Protein AF-N8VC52-F1 (afdb_monomer_lite)

Sequence (151 aa):
MKPLLIVCLCLSSWTLFACKLNHINSQQIHFSHNQATDIKIDLGILQNLAQRQNQESSVFQQEALHTIRSGNTAQIEQIIQSMQQRVTKFNYELQDLLLSSAEVDTIRQKMMHNNQLSLELAQLGAAQRPDMFKILQLQKNLNRISKKLFS

Radius of gyration: 17.89 Å; chains: 1; bounding box: 35×33×53 Å

Foldseek 3Di:
DDPPPPDDDDDDDDDDDDDDDDDDDDDDQDADEPDPVLVVVLVVVVVVLVVVLCVVCVVLVVVQVVQVVVVPLVVLVVSLVVLVVSLVVSLVVLVPDDGRHPVSVVLSVLVNVLSVLVSVLSVLVSDPHRPPVSNVVSVVVNVVSVVVNVD

Secondary structure (DSSP, 8-state):
-------------------------------BSS-HHHHHHHHHHHHHHHHHHHHHHHHHHHHHHHHHHHT-HHHHHHHHHHHHHHHHHHHHHHHT----BHHHHHHHHHHHHHHHHHHHHHHHHHSSS--HHHHHHHHHHHHHHHHHHH-

Structure (mmCIF, N/CA/C/O backbone):
data_AF-N8VC52-F1
#
_entry.id   AF-N8VC52-F1
#
loop_
_atom_site.group_PDB
_atom_site.id
_atom_site.type_symbol
_atom_site.label_atom_id
_atom_site.label_alt_id
_atom_site.label_comp_id
_atom_site.label_asym_id
_atom_site.label_entity_id
_atom_site.label_seq_id
_atom_site.pdbx_PDB_ins_code
_atom_site.Cartn_x
_atom_site.Cartn_y
_atom_site.Cartn_z
_atom_site.occupancy
_atom_site.B_iso_or_equiv
_atom_site.auth_seq_id
_atom_site.auth_comp_id
_atom_site.auth_asym_id
_atom_site.auth_atom_id
_atom_site.pdbx_PDB_model_num
ATOM 1 N N . MET A 1 1 ? 4.386 0.279 29.295 1.00 34.59 1 MET A N 1
ATOM 2 C CA . MET A 1 1 ? 4.375 -0.369 27.963 1.00 34.59 1 MET A CA 1
ATOM 3 C C . MET A 1 1 ? 4.824 0.675 26.952 1.00 34.59 1 MET A C 1
ATOM 5 O O . MET A 1 1 ? 4.222 1.738 26.908 1.00 34.59 1 MET A O 1
ATOM 9 N N . LYS A 1 2 ? 5.955 0.463 26.270 1.00 25.02 2 LYS A N 1
ATOM 10 C CA . LYS A 1 2 ? 6.565 1.469 25.383 1.00 25.02 2 LYS A CA 1
ATOM 11 C C . LYS A 1 2 ? 5.840 1.453 24.029 1.00 25.02 2 LYS A C 1
ATOM 13 O O . LYS A 1 2 ? 5.681 0.360 23.488 1.00 25.02 2 LYS A O 1
ATOM 18 N N . PRO A 1 3 ? 5.405 2.600 23.480 1.00 34.41 3 PRO A N 1
ATOM 19 C CA . PRO A 1 3 ? 4.857 2.634 22.134 1.00 34.41 3 PRO A CA 1
ATOM 20 C C . PRO A 1 3 ? 5.980 2.281 21.155 1.00 34.41 3 PRO A C 1
ATOM 22 O O . PRO A 1 3 ? 7.034 2.918 21.151 1.00 34.41 3 PRO A O 1
ATOM 25 N N . LEU A 1 4 ? 5.764 1.231 20.363 1.00 39.28 4 LEU A N 1
ATOM 26 C CA . LEU A 1 4 ? 6.581 0.902 19.200 1.00 39.28 4 LEU A CA 1
ATOM 27 C C . LEU A 1 4 ? 6.439 2.048 18.193 1.00 39.28 4 LEU A C 1
ATOM 29 O O . LEU A 1 4 ? 5.535 2.068 17.364 1.00 39.28 4 LEU A O 1
ATOM 33 N N . LEU A 1 5 ? 7.318 3.037 18.332 1.00 43.03 5 LEU A N 1
ATOM 34 C CA . LEU A 1 5 ? 7.600 4.043 17.323 1.00 43.03 5 LEU A CA 1
ATOM 35 C C . LEU A 1 5 ? 8.136 3.304 16.096 1.00 43.03 5 LEU A C 1
ATOM 37 O O . LEU A 1 5 ? 9.256 2.794 16.114 1.00 43.03 5 LEU A O 1
ATOM 41 N N . ILE A 1 6 ? 7.317 3.214 15.050 1.00 52.72 6 ILE A N 1
ATOM 42 C CA . ILE A 1 6 ? 7.790 2.841 13.721 1.00 52.72 6 ILE A CA 1
ATOM 43 C C . ILE A 1 6 ? 8.598 4.034 13.215 1.00 52.72 6 ILE A C 1
ATOM 45 O O . ILE A 1 6 ? 8.082 5.106 12.912 1.00 52.72 6 ILE A O 1
ATOM 49 N N . VAL A 1 7 ? 9.903 3.829 13.279 1.00 51.75 7 VAL A N 1
ATOM 50 C CA . VAL A 1 7 ? 10.990 4.730 12.934 1.00 51.75 7 VAL A CA 1
ATOM 51 C C . VAL A 1 7 ? 11.271 4.641 11.428 1.00 51.75 7 VAL A C 1
ATOM 53 O O . VAL A 1 7 ? 11.274 3.542 10.878 1.00 51.75 7 VAL A O 1
ATOM 56 N N . CYS A 1 8 ? 11.633 5.796 10.847 1.00 45.41 8 CYS A N 1
ATOM 57 C CA . CYS A 1 8 ? 12.451 5.994 9.634 1.00 45.41 8 CYS A CA 1
ATOM 58 C C . CYS A 1 8 ? 11.775 5.809 8.252 1.00 45.41 8 CYS A C 1
ATOM 60 O O . CYS A 1 8 ? 11.007 4.883 8.054 1.00 45.41 8 CYS A O 1
ATOM 62 N N . LEU A 1 9 ? 12.041 6.623 7.216 1.00 45.91 9 LEU A N 1
ATOM 63 C CA . LEU A 1 9 ? 13.166 7.538 6.960 1.00 45.91 9 LEU A CA 1
ATOM 64 C C . LEU A 1 9 ? 12.778 8.657 5.975 1.00 45.91 9 LEU A C 1
ATOM 66 O O . LEU A 1 9 ? 12.185 8.414 4.925 1.00 45.91 9 LEU A O 1
ATOM 70 N N . CYS A 1 10 ? 13.219 9.869 6.303 1.00 59.59 10 CYS A N 1
ATOM 71 C CA . CYS A 1 10 ? 13.471 10.959 5.371 1.00 59.59 10 CYS A CA 1
ATOM 72 C C . CYS A 1 10 ? 14.599 10.561 4.410 1.00 59.59 10 CYS A C 1
ATOM 74 O O . CYS A 1 10 ? 15.653 10.148 4.887 1.00 59.59 10 CYS A O 1
ATOM 76 N N . LEU A 1 11 ? 14.439 10.771 3.101 1.00 43.47 11 LEU A N 1
ATOM 77 C CA . LEU A 1 11 ? 15.576 10.846 2.180 1.00 43.47 11 LEU A CA 1
ATOM 78 C C . LEU A 1 11 ? 15.398 12.011 1.193 1.00 43.47 11 LEU A C 1
ATOM 80 O O . LEU A 1 11 ? 14.470 12.052 0.391 1.00 43.47 11 LEU A O 1
ATOM 84 N N . SER A 1 12 ? 16.309 12.966 1.383 1.00 44.41 12 SER A N 1
ATOM 85 C CA . SER A 1 12 ? 16.832 14.043 0.534 1.00 44.41 12 SER A CA 1
ATOM 86 C C . SER A 1 12 ? 16.239 14.286 -0.860 1.00 44.41 12 SER 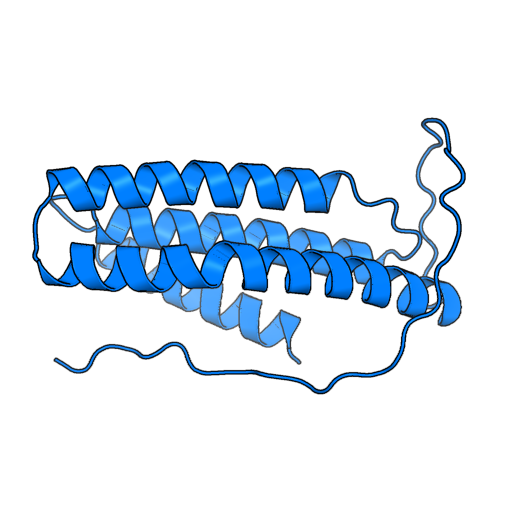A C 1
ATOM 88 O O . SER A 1 12 ? 16.284 13.437 -1.746 1.00 44.41 12 SER A O 1
ATOM 90 N N . SER A 1 13 ? 15.864 15.550 -1.055 1.00 50.00 13 SER A N 1
ATOM 91 C CA . SER A 1 13 ? 15.515 16.255 -2.288 1.00 50.00 13 SER A CA 1
ATOM 92 C C . SER A 1 13 ? 16.565 16.113 -3.392 1.00 50.00 13 SER A C 1
ATOM 94 O O . SER A 1 13 ? 17.664 16.647 -3.260 1.00 50.00 13 SER A O 1
ATOM 96 N N . TRP A 1 14 ? 16.222 15.445 -4.494 1.00 47.06 14 TRP A N 1
ATOM 97 C CA . TRP A 1 14 ? 16.951 15.538 -5.762 1.00 47.06 14 TRP A CA 1
ATOM 98 C C . TRP A 1 14 ? 15.957 15.940 -6.861 1.00 47.06 14 TRP A C 1
ATOM 100 O O . TRP A 1 14 ? 14.802 15.523 -6.869 1.00 47.06 14 TRP A O 1
ATOM 110 N N . THR A 1 15 ? 16.399 16.867 -7.703 1.00 47.47 15 THR A N 1
ATOM 111 C CA . THR A 1 15 ? 15.610 17.776 -8.544 1.00 47.47 15 THR A CA 1
ATOM 112 C C . THR A 1 15 ? 14.790 17.121 -9.662 1.00 47.47 15 THR A C 1
ATOM 114 O O . THR A 1 15 ? 15.193 16.124 -10.255 1.00 47.47 15 THR A O 1
ATOM 117 N N . LEU A 1 16 ? 13.664 17.778 -9.966 1.00 49.28 16 LEU A N 1
ATOM 118 C CA . LEU A 1 16 ? 12.646 17.490 -10.981 1.00 49.28 16 LEU A CA 1
ATOM 119 C C . LEU A 1 16 ? 13.187 17.379 -12.418 1.00 49.28 16 LEU A C 1
ATOM 121 O O . LEU A 1 16 ? 13.856 18.290 -12.898 1.00 49.28 16 LEU A O 1
ATOM 125 N N . PHE A 1 17 ? 12.724 16.363 -13.149 1.00 47.94 17 PHE A N 1
ATOM 126 C CA . PHE A 1 17 ? 12.472 16.470 -14.587 1.00 47.94 17 PHE A CA 1
ATOM 127 C C . PHE A 1 17 ? 11.029 16.035 -14.861 1.00 47.94 17 PHE A C 1
ATOM 129 O O . PHE A 1 17 ? 10.630 14.918 -14.537 1.00 47.94 17 PHE A O 1
ATOM 136 N N . ALA A 1 18 ? 10.235 16.946 -15.423 1.00 46.25 18 ALA A N 1
ATOM 137 C CA . ALA A 1 18 ? 8.880 16.672 -15.878 1.00 46.25 18 ALA A CA 1
ATOM 138 C C . ALA A 1 18 ? 8.930 15.887 -17.198 1.00 46.25 18 ALA A C 1
ATOM 140 O O . ALA A 1 18 ? 9.347 16.433 -18.219 1.00 46.25 18 ALA A O 1
ATOM 141 N N . CYS A 1 19 ? 8.474 14.633 -17.194 1.00 40.97 19 CYS A N 1
ATOM 142 C CA . CYS A 1 19 ? 8.173 13.897 -18.422 1.00 40.97 19 CYS A CA 1
ATOM 143 C C . CYS A 1 19 ? 6.666 13.933 -18.699 1.00 40.97 19 CYS A C 1
ATOM 145 O O . CYS A 1 19 ? 5.840 13.626 -17.841 1.00 40.97 19 CYS A O 1
ATOM 147 N N . LYS A 1 20 ? 6.336 14.350 -19.923 1.00 38.84 20 LYS A N 1
ATOM 148 C CA . LYS A 1 20 ? 4.989 14.464 -20.487 1.00 38.84 20 LYS A CA 1
ATOM 149 C C . LYS A 1 20 ? 4.356 13.070 -20.603 1.00 38.84 20 LYS A C 1
ATOM 151 O O . LYS A 1 20 ? 4.962 12.174 -21.184 1.00 38.84 20 LYS A O 1
ATOM 156 N N . LEU A 1 21 ? 3.150 12.899 -20.061 1.00 37.28 21 LEU A N 1
ATOM 157 C CA . LEU A 1 21 ? 2.414 11.634 -20.094 1.00 37.28 21 LEU A CA 1
ATOM 158 C C . LEU A 1 21 ? 1.811 11.427 -21.496 1.00 37.28 21 LEU A C 1
ATOM 160 O O . LEU A 1 21 ? 0.921 12.175 -21.897 1.00 37.28 21 LEU A O 1
ATOM 164 N N . ASN A 1 22 ? 2.297 10.435 -22.244 1.00 38.75 22 ASN A N 1
ATOM 165 C CA . ASN A 1 22 ? 1.601 9.932 -23.428 1.00 38.75 22 ASN A CA 1
ATOM 166 C C . ASN A 1 22 ? 0.702 8.766 -23.005 1.00 38.75 22 ASN A C 1
ATOM 168 O O . ASN A 1 22 ? 1.154 7.813 -22.377 1.00 38.75 22 ASN A O 1
ATOM 172 N N . HIS A 1 23 ? -0.577 8.880 -23.346 1.00 39.72 23 HIS A N 1
ATOM 173 C CA . HIS A 1 23 ? -1.615 7.881 -23.115 1.00 39.72 23 HIS A CA 1
ATOM 174 C C . HIS A 1 23 ? -1.302 6.615 -23.930 1.00 39.72 23 HIS A C 1
ATOM 176 O O . HIS A 1 23 ? -1.160 6.712 -25.150 1.00 39.72 23 HIS A O 1
ATOM 182 N N . ILE A 1 24 ? -1.211 5.439 -23.297 1.00 44.94 24 ILE A N 1
ATOM 183 C CA . ILE A 1 24 ? -1.072 4.161 -24.016 1.00 44.94 24 ILE A CA 1
ATOM 184 C C . ILE A 1 24 ? -2.221 3.224 -23.646 1.00 44.94 24 ILE A C 1
ATOM 186 O O . ILE A 1 24 ? -2.535 2.984 -22.485 1.00 44.94 24 ILE A O 1
ATOM 190 N N . ASN A 1 25 ? -2.861 2.775 -24.720 1.00 40.50 25 ASN A N 1
ATOM 191 C CA . ASN A 1 25 ? -3.971 1.842 -24.840 1.00 40.50 25 ASN A CA 1
ATOM 192 C C . ASN A 1 25 ? -3.580 0.445 -24.316 1.00 40.50 25 ASN A C 1
ATOM 194 O O . ASN A 1 25 ? -2.404 0.098 -24.368 1.00 40.50 25 ASN A O 1
ATOM 198 N N . SER A 1 26 ? -4.544 -0.361 -23.859 1.00 43.12 26 SER A N 1
ATOM 199 C CA . SER A 1 26 ? -4.335 -1.702 -23.282 1.00 43.12 26 SER A CA 1
ATOM 200 C C . SER A 1 26 ? -3.597 -2.659 -24.234 1.00 43.12 26 SER A C 1
ATOM 202 O O . SER A 1 26 ? -4.208 -3.414 -24.986 1.00 43.12 26 SER A O 1
ATOM 204 N N . GLN A 1 27 ? -2.266 -2.627 -24.198 1.00 44.09 27 GLN A N 1
ATOM 205 C CA . GLN A 1 27 ? -1.382 -3.605 -24.814 1.00 44.09 27 GLN A CA 1
ATOM 206 C C . GLN A 1 27 ? -0.949 -4.603 -23.746 1.00 44.09 27 GLN A C 1
ATOM 208 O O . GLN A 1 27 ? -0.695 -4.242 -22.598 1.00 44.09 27 GLN A O 1
ATOM 213 N N . GLN A 1 28 ? -0.891 -5.870 -24.142 1.00 48.41 28 GLN A N 1
ATOM 214 C CA . GLN A 1 28 ? -0.316 -6.966 -23.378 1.00 48.41 28 GLN A CA 1
ATOM 215 C C . GLN A 1 28 ? 1.047 -6.515 -22.824 1.00 48.41 28 GLN A C 1
ATOM 217 O O . GLN A 1 28 ? 1.982 -6.303 -23.594 1.00 48.41 28 GLN A O 1
ATOM 222 N N . ILE A 1 29 ? 1.123 -6.273 -21.509 1.00 63.91 29 ILE A N 1
ATOM 223 C CA . ILE A 1 29 ? 2.313 -5.703 -20.869 1.00 63.91 29 ILE A CA 1
ATOM 224 C C . ILE A 1 29 ? 3.431 -6.738 -20.981 1.00 63.91 29 ILE A C 1
ATOM 226 O O . ILE A 1 29 ? 3.433 -7.746 -20.276 1.00 63.91 29 ILE A O 1
ATOM 230 N N . HIS A 1 30 ? 4.358 -6.513 -21.907 1.00 81.44 30 HIS A N 1
ATOM 231 C CA . HIS A 1 30 ? 5.581 -7.290 -22.001 1.00 81.44 30 HIS A CA 1
ATOM 232 C C . HIS A 1 30 ? 6.643 -6.584 -21.164 1.00 81.44 30 HIS A C 1
ATOM 234 O O . HIS A 1 30 ? 7.191 -5.564 -21.582 1.00 81.44 30 HIS A O 1
ATOM 240 N N . PHE A 1 31 ? 6.904 -7.106 -19.969 1.00 91.25 31 PHE A N 1
ATOM 241 C CA . PHE A 1 31 ? 7.917 -6.530 -19.097 1.00 91.25 31 PHE A CA 1
ATOM 242 C C . PHE A 1 31 ? 9.324 -6.714 -19.675 1.00 91.25 31 PHE A C 1
ATOM 244 O O . PHE A 1 31 ? 9.673 -7.757 -20.233 1.00 91.25 31 PHE A O 1
ATOM 251 N N . SER A 1 32 ? 10.145 -5.687 -19.508 1.00 94.06 32 SER A N 1
ATOM 252 C CA . SER A 1 32 ? 11.592 -5.794 -19.604 1.00 94.06 32 SER A CA 1
ATOM 253 C C . SER A 1 32 ? 12.155 -6.510 -18.371 1.00 94.06 32 SER A C 1
ATOM 255 O O . SER A 1 32 ? 11.551 -6.519 -17.293 1.00 94.06 32 SER A O 1
ATOM 257 N N . HIS A 1 33 ? 13.335 -7.103 -18.545 1.00 95.50 33 HIS A N 1
ATOM 258 C CA . HIS A 1 33 ? 14.091 -7.768 -17.488 1.00 95.50 33 HIS A CA 1
ATOM 259 C C . HIS A 1 33 ? 15.521 -7.240 -17.477 1.00 95.50 33 HIS A C 1
ATOM 261 O O . HIS A 1 33 ? 16.168 -7.188 -18.523 1.00 95.50 33 HIS A O 1
ATOM 267 N N . ASN A 1 34 ? 16.021 -6.876 -16.298 1.00 92.88 34 ASN A N 1
ATOM 268 C CA . ASN A 1 34 ? 17.365 -6.345 -16.058 1.00 92.88 34 ASN A CA 1
ATOM 269 C C . ASN A 1 34 ? 17.737 -5.124 -16.926 1.00 92.88 34 ASN A C 1
ATOM 271 O O . ASN A 1 34 ? 18.918 -4.820 -17.106 1.00 92.88 34 ASN A O 1
ATOM 275 N N . GLN A 1 35 ? 16.744 -4.391 -17.437 1.00 97.25 35 GLN A N 1
ATOM 276 C CA . GLN A 1 35 ? 16.960 -3.177 -18.218 1.00 97.25 35 GLN A CA 1
ATOM 277 C C . GLN A 1 35 ? 17.077 -1.968 -17.291 1.00 97.25 35 GLN A C 1
ATOM 279 O O . GLN A 1 35 ? 16.092 -1.464 -16.756 1.00 97.25 35 GLN A O 1
ATOM 284 N N . ALA A 1 36 ? 18.307 -1.484 -17.111 1.00 95.38 36 ALA A N 1
ATOM 285 C CA . ALA A 1 36 ? 18.624 -0.440 -16.136 1.00 95.38 36 ALA A CA 1
ATOM 286 C C . ALA A 1 36 ? 17.816 0.859 -16.321 1.00 95.38 36 ALA A C 1
ATOM 288 O O . ALA A 1 36 ? 17.433 1.488 -15.334 1.00 95.38 36 ALA A O 1
ATOM 289 N N . THR A 1 37 ? 17.550 1.263 -17.566 1.00 95.94 37 THR A N 1
ATOM 290 C CA . THR A 1 37 ? 16.756 2.465 -17.866 1.00 95.94 37 THR A CA 1
ATOM 291 C C . THR A 1 37 ? 15.314 2.311 -17.396 1.00 95.94 37 THR A C 1
ATOM 293 O O . THR A 1 37 ? 14.819 3.185 -16.685 1.00 95.94 37 THR A O 1
ATOM 296 N N . ASP A 1 38 ? 14.678 1.188 -17.728 1.00 95.25 38 ASP A N 1
ATOM 297 C CA . ASP A 1 38 ? 13.282 0.912 -17.381 1.00 95.25 38 ASP A CA 1
ATOM 298 C C . ASP A 1 38 ? 13.128 0.790 -15.864 1.00 95.25 38 ASP A C 1
ATOM 300 O O . ASP A 1 38 ? 12.275 1.447 -15.273 1.00 95.25 38 ASP A O 1
ATOM 304 N N . ILE A 1 39 ? 14.048 0.068 -15.209 1.00 96.38 39 ILE A N 1
ATOM 305 C CA . ILE A 1 39 ? 14.100 -0.029 -13.745 1.00 96.38 39 ILE A CA 1
ATOM 306 C C . ILE A 1 39 ? 14.205 1.363 -13.111 1.00 96.38 39 ILE A C 1
ATOM 308 O O . ILE A 1 39 ? 13.473 1.680 -12.175 1.00 96.38 39 ILE A O 1
ATOM 312 N N . LYS A 1 40 ? 15.111 2.219 -13.600 1.00 96.31 40 LYS A N 1
ATOM 313 C CA . LYS A 1 40 ? 15.317 3.557 -13.030 1.00 96.31 40 LYS A CA 1
ATOM 314 C C . LYS A 1 40 ? 14.079 4.442 -13.186 1.00 96.31 40 LYS A C 1
ATOM 316 O O . LYS A 1 40 ? 13.732 5.156 -12.245 1.00 96.31 40 LYS A O 1
ATOM 321 N N . ILE A 1 41 ? 13.441 4.416 -14.355 1.00 96.88 41 ILE A N 1
ATOM 322 C CA . ILE A 1 41 ? 12.228 5.195 -14.629 1.00 96.88 41 ILE A CA 1
ATOM 323 C C . ILE A 1 41 ? 11.097 4.732 -13.712 1.00 96.88 41 ILE A C 1
ATOM 325 O O . ILE A 1 41 ? 10.517 5.546 -12.991 1.00 96.88 41 ILE A O 1
ATOM 329 N N . ASP A 1 42 ? 10.842 3.428 -13.674 1.00 97.50 42 ASP A N 1
ATOM 330 C CA . ASP A 1 42 ? 9.750 2.845 -12.901 1.00 97.50 42 ASP A CA 1
ATOM 331 C C . ASP A 1 42 ? 9.935 3.033 -11.390 1.00 97.50 42 ASP A C 1
ATOM 333 O O . ASP A 1 42 ? 8.976 3.335 -10.675 1.00 97.50 42 ASP A O 1
ATOM 337 N N . LEU A 1 43 ? 11.172 2.929 -10.885 1.00 96.88 43 LEU A N 1
ATOM 338 C CA . LEU A 1 43 ? 11.479 3.258 -9.491 1.00 96.88 43 LEU A CA 1
ATOM 339 C C . LEU A 1 43 ? 11.162 4.724 -9.182 1.00 96.88 43 LEU A C 1
ATOM 341 O O . LEU A 1 43 ? 10.607 5.010 -8.122 1.00 96.88 43 LEU A O 1
ATOM 345 N N . GLY A 1 44 ? 11.458 5.644 -10.102 1.00 95.50 44 GLY A N 1
ATOM 346 C CA . GLY A 1 44 ? 11.082 7.051 -9.965 1.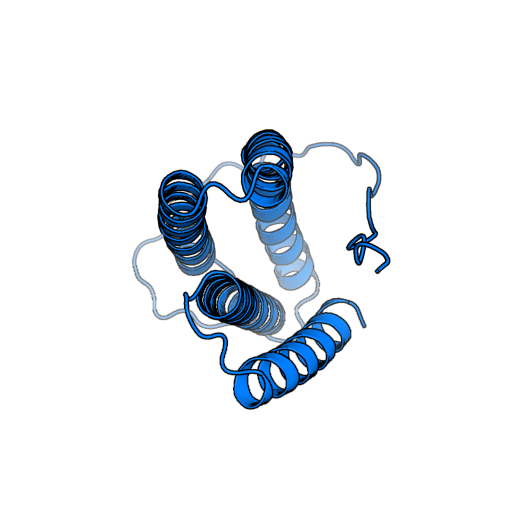00 95.50 44 GLY A CA 1
ATOM 347 C C . GLY A 1 44 ? 9.563 7.247 -9.899 1.00 95.50 44 GLY A C 1
ATOM 348 O O . GLY A 1 44 ? 9.075 8.017 -9.071 1.00 95.50 44 GLY A O 1
ATOM 349 N N . ILE A 1 45 ? 8.798 6.516 -10.716 1.00 96.88 45 ILE A N 1
ATOM 350 C CA . ILE A 1 45 ? 7.327 6.542 -10.694 1.00 96.88 45 ILE A CA 1
ATOM 351 C C . ILE A 1 45 ? 6.798 6.064 -9.333 1.00 96.88 45 ILE A C 1
ATOM 353 O O . ILE A 1 45 ? 6.001 6.770 -8.705 1.00 96.88 45 ILE A O 1
ATOM 357 N N . LEU A 1 46 ? 7.275 4.913 -8.840 1.00 95.31 46 LEU A N 1
ATOM 358 C CA . LEU A 1 46 ? 6.882 4.389 -7.527 1.00 95.31 46 LEU A CA 1
ATOM 359 C C . LEU A 1 46 ? 7.246 5.345 -6.389 1.00 95.31 46 LEU A C 1
ATOM 361 O O . LEU A 1 46 ? 6.426 5.582 -5.502 1.00 95.31 46 LEU A O 1
ATOM 365 N N . GLN A 1 47 ? 8.455 5.912 -6.413 1.00 93.75 47 GLN A N 1
ATOM 366 C CA . GLN A 1 47 ? 8.914 6.858 -5.397 1.00 93.75 47 GLN A CA 1
ATOM 367 C C . GLN A 1 47 ? 8.033 8.106 -5.354 1.00 93.75 47 GLN A C 1
ATOM 369 O O . GLN A 1 47 ? 7.611 8.509 -4.273 1.00 93.75 47 GLN A O 1
ATOM 374 N N . ASN A 1 48 ? 7.698 8.680 -6.510 1.00 93.56 48 ASN A N 1
ATOM 375 C CA . ASN A 1 48 ? 6.830 9.854 -6.586 1.00 93.56 48 ASN A CA 1
ATOM 376 C C . ASN A 1 48 ? 5.430 9.571 -6.022 1.00 93.56 48 ASN A C 1
ATOM 378 O O . ASN A 1 48 ? 4.886 10.380 -5.267 1.00 93.56 48 ASN A O 1
ATOM 382 N N . LEU A 1 49 ? 4.849 8.413 -6.356 1.00 94.38 49 LEU A N 1
ATOM 383 C CA . LEU A 1 49 ? 3.559 7.991 -5.811 1.00 94.38 49 LEU A CA 1
ATOM 384 C C . LEU A 1 49 ? 3.634 7.800 -4.284 1.00 94.38 49 LEU A C 1
ATOM 386 O O . LEU A 1 49 ? 2.805 8.341 -3.551 1.00 94.38 49 LEU A O 1
ATOM 390 N N . ALA A 1 50 ? 4.658 7.101 -3.790 1.00 89.75 50 ALA A N 1
ATOM 391 C CA . ALA A 1 50 ? 4.855 6.875 -2.359 1.00 89.75 50 ALA A CA 1
ATOM 392 C C . ALA A 1 50 ? 5.084 8.183 -1.579 1.00 89.75 50 ALA A C 1
ATOM 394 O O . ALA A 1 50 ? 4.540 8.359 -0.490 1.00 89.75 50 ALA A O 1
ATOM 395 N N . GLN A 1 51 ? 5.846 9.128 -2.134 1.00 91.00 51 GLN A N 1
ATOM 396 C CA . GLN A 1 51 ? 6.075 10.437 -1.522 1.00 91.00 51 GLN A CA 1
ATOM 397 C C . GLN A 1 51 ? 4.780 11.239 -1.389 1.00 91.00 51 GLN A C 1
ATOM 399 O O . GLN A 1 51 ? 4.513 11.777 -0.313 1.00 91.00 51 GLN A O 1
ATOM 404 N N . ARG A 1 52 ? 3.949 11.274 -2.438 1.00 91.00 52 ARG A N 1
ATOM 405 C CA . ARG A 1 52 ? 2.638 11.935 -2.385 1.00 91.00 52 ARG A CA 1
ATOM 406 C C . ARG A 1 52 ? 1.752 11.313 -1.311 1.00 91.00 52 ARG A C 1
ATOM 408 O O . ARG A 1 52 ? 1.209 12.025 -0.470 1.00 91.00 52 ARG A O 1
ATOM 415 N N . GLN A 1 53 ? 1.687 9.982 -1.272 1.00 90.50 53 GLN A N 1
ATOM 416 C CA . GLN A 1 53 ? 0.913 9.275 -0.256 1.00 90.50 53 GLN A CA 1
ATOM 417 C C . GLN A 1 53 ? 1.410 9.578 1.164 1.00 90.50 53 GLN A C 1
ATOM 419 O O . GLN A 1 53 ? 0.597 9.758 2.071 1.00 90.50 53 GLN A O 1
ATOM 424 N N . ASN A 1 54 ? 2.725 9.664 1.371 1.00 87.50 54 ASN A N 1
ATOM 425 C CA . ASN A 1 54 ? 3.305 10.004 2.670 1.00 87.50 54 ASN A CA 1
ATOM 426 C C . ASN A 1 54 ? 2.925 11.420 3.118 1.00 87.50 54 ASN A C 1
ATOM 428 O O . ASN A 1 54 ? 2.597 11.622 4.289 1.00 87.50 54 ASN A O 1
ATOM 432 N N . GLN A 1 55 ? 2.923 12.386 2.197 1.00 86.50 55 GLN A N 1
ATOM 433 C CA . GLN A 1 55 ? 2.484 13.754 2.482 1.00 86.50 55 GLN A CA 1
ATOM 434 C C . GLN A 1 55 ? 1.004 13.777 2.891 1.00 86.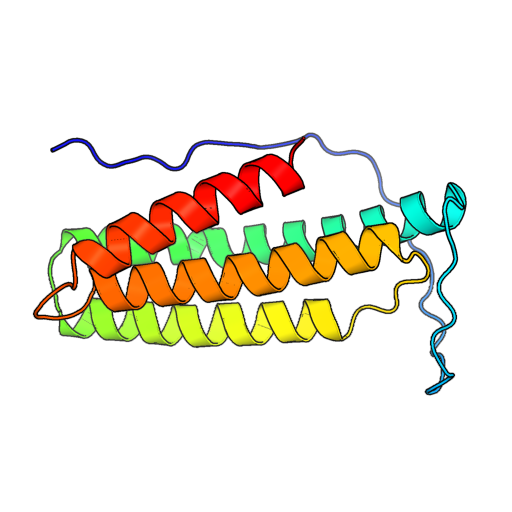50 55 GLN A C 1
ATOM 436 O O . GLN A 1 55 ? 0.676 14.294 3.961 1.00 86.50 55 GLN A O 1
ATOM 441 N N . GLU A 1 56 ? 0.136 13.127 2.109 1.00 82.75 56 GLU A N 1
ATOM 442 C CA . GLU A 1 56 ? -1.312 13.039 2.363 1.00 82.75 56 GLU A CA 1
ATOM 443 C C . GLU A 1 56 ? -1.676 12.269 3.647 1.00 82.75 56 GLU A C 1
ATOM 445 O O . GLU A 1 56 ? -2.733 12.501 4.242 1.00 82.75 56 GLU A O 1
ATOM 450 N N . SER A 1 57 ? -0.822 11.340 4.083 1.00 85.62 57 SER A N 1
ATOM 451 C CA . SER A 1 57 ? -1.065 10.485 5.254 1.00 85.62 57 SER A CA 1
ATOM 452 C C . SER A 1 57 ? -0.470 11.018 6.555 1.00 85.62 57 SER A C 1
ATOM 454 O O . SER A 1 57 ? -0.763 10.465 7.614 1.00 85.62 57 SER A O 1
ATOM 456 N N . SER A 1 58 ? 0.368 12.054 6.515 1.00 84.38 58 SER A N 1
ATOM 457 C CA . SER A 1 58 ? 1.050 12.580 7.708 1.00 84.38 58 SER A CA 1
ATOM 458 C C . SER A 1 58 ? 0.072 13.141 8.751 1.00 84.38 58 SER A C 1
ATOM 460 O O . SER A 1 58 ? 0.179 12.821 9.934 1.00 84.38 58 SER A O 1
ATOM 462 N N . VAL A 1 59 ? -0.929 13.903 8.303 1.00 81.81 59 VAL A N 1
ATOM 463 C CA . VAL A 1 59 ? -1.991 14.465 9.154 1.00 81.81 59 VAL A CA 1
ATOM 464 C C . VAL A 1 59 ? -2.850 13.351 9.747 1.00 81.81 59 VAL A C 1
ATOM 466 O O . VAL A 1 59 ? -3.030 13.283 10.961 1.00 81.81 59 VAL A O 1
ATOM 469 N N . PHE A 1 60 ? -3.278 12.405 8.906 1.00 86.25 60 PHE A N 1
ATOM 470 C CA . PHE A 1 60 ? -4.068 11.253 9.340 1.00 86.25 60 PHE A CA 1
ATOM 471 C C . PHE A 1 60 ? -3.359 10.438 10.431 1.00 86.25 60 PHE A C 1
ATOM 473 O O . PHE A 1 60 ? -3.989 10.020 11.396 1.00 86.25 60 PHE A O 1
ATOM 480 N N . GLN A 1 61 ? -2.043 10.232 10.315 1.00 85.19 61 GLN A N 1
ATOM 481 C CA . GLN A 1 61 ? -1.272 9.509 11.331 1.00 85.19 61 GLN A CA 1
ATOM 482 C C . GLN A 1 61 ? -1.293 10.216 12.691 1.00 85.19 61 GLN A C 1
ATOM 484 O O . GLN A 1 61 ? -1.394 9.553 13.722 1.00 85.19 61 GLN A O 1
ATOM 489 N N . GLN A 1 62 ? -1.216 11.547 12.714 1.00 86.06 62 GLN A N 1
ATOM 490 C CA . GLN A 1 62 ? -1.254 12.314 13.961 1.00 86.06 62 GLN A CA 1
ATOM 491 C C . GLN A 1 62 ? -2.630 12.224 14.629 1.00 86.06 62 GLN A C 1
ATOM 493 O O . GLN A 1 62 ? -2.712 11.953 15.830 1.00 86.06 62 GLN A O 1
ATOM 498 N N . GLU A 1 63 ? -3.699 12.375 13.845 1.00 85.06 63 GLU A N 1
ATOM 499 C CA . GLU A 1 63 ? -5.084 12.246 14.313 1.00 85.06 63 GLU A CA 1
ATOM 500 C C . GLU A 1 63 ? -5.364 10.834 14.837 1.00 85.06 63 GLU A C 1
ATOM 502 O O . GLU A 1 63 ? -5.817 10.666 15.969 1.00 85.06 63 GLU A O 1
ATOM 507 N N . ALA A 1 64 ? -4.994 9.808 14.066 1.00 86.81 64 ALA A N 1
ATOM 508 C CA . ALA A 1 64 ? -5.155 8.412 14.451 1.00 86.81 64 ALA A CA 1
ATOM 509 C C . ALA A 1 64 ? -4.448 8.099 15.777 1.00 86.81 64 ALA A C 1
ATOM 511 O O . ALA A 1 64 ? -5.029 7.457 16.651 1.00 86.81 64 ALA A O 1
ATOM 512 N N . LEU A 1 65 ? -3.214 8.579 15.970 1.00 86.06 65 LEU A N 1
ATOM 513 C CA . LEU A 1 65 ? -2.474 8.379 17.218 1.00 86.06 65 LEU A CA 1
ATOM 514 C C . LEU A 1 65 ? -3.151 9.049 18.415 1.00 86.06 65 LEU A C 1
ATOM 516 O O . LEU A 1 65 ? -3.147 8.483 19.510 1.00 86.06 65 LEU A O 1
ATOM 520 N N . HIS A 1 66 ? -3.711 10.244 18.229 1.00 85.75 66 HIS A N 1
ATOM 521 C CA . HIS A 1 66 ? -4.454 10.928 19.281 1.00 85.75 66 HIS A CA 1
ATOM 522 C C . HIS A 1 66 ? -5.719 10.146 19.663 1.00 85.75 66 HIS A C 1
ATOM 524 O O . HIS A 1 66 ? -5.928 9.848 20.840 1.00 85.75 66 HIS A O 1
ATOM 530 N N . THR A 1 67 ? -6.503 9.727 18.669 1.00 85.88 67 THR A N 1
ATOM 531 C CA . THR A 1 67 ? -7.731 8.946 18.857 1.00 85.88 67 THR A CA 1
ATOM 532 C C . THR A 1 67 ? -7.476 7.583 19.495 1.00 85.88 67 THR A C 1
ATOM 534 O O . THR A 1 67 ? -8.180 7.185 20.416 1.00 85.88 67 THR A O 1
ATOM 537 N N . ILE A 1 68 ? -6.434 6.865 19.076 1.00 84.81 68 ILE A N 1
ATOM 538 C CA . ILE A 1 68 ? -6.093 5.567 19.675 1.00 84.81 68 ILE A CA 1
ATOM 539 C C . ILE A 1 68 ? -5.734 5.732 21.159 1.00 84.81 68 ILE A C 1
ATOM 541 O O . ILE A 1 68 ? -6.117 4.904 21.983 1.00 84.81 68 ILE A O 1
ATOM 545 N N . ARG A 1 69 ? -5.036 6.815 21.528 1.00 84.31 69 ARG A N 1
ATOM 546 C CA . ARG A 1 69 ? -4.687 7.103 22.930 1.00 84.31 69 ARG A CA 1
ATOM 547 C C . ARG A 1 69 ? -5.887 7.498 23.786 1.00 84.31 69 ARG A C 1
ATOM 549 O O . ARG A 1 69 ? -5.833 7.275 24.991 1.00 84.31 69 ARG A O 1
ATOM 556 N N . SER A 1 70 ? -6.935 8.075 23.196 1.00 85.31 70 SER A N 1
ATOM 557 C CA . SER A 1 70 ? -8.158 8.416 23.933 1.00 85.31 70 SER A CA 1
ATOM 558 C C . SER A 1 70 ? -8.959 7.173 24.337 1.00 85.31 70 SER A C 1
ATOM 560 O O . SER A 1 70 ? -9.760 7.242 25.265 1.00 85.31 70 SER A O 1
ATOM 562 N N . GLY A 1 71 ? -8.740 6.036 23.663 1.00 83.69 71 GLY A N 1
ATOM 563 C CA . GLY A 1 71 ? -9.434 4.776 23.934 1.00 83.69 71 GLY A CA 1
ATOM 564 C C . GLY A 1 71 ? -10.904 4.769 23.503 1.00 83.69 71 GLY A C 1
ATOM 565 O O . GLY A 1 71 ? -11.626 3.827 23.825 1.00 83.69 71 GLY A O 1
ATOM 566 N N . ASN A 1 72 ? -11.366 5.795 22.782 1.00 88.25 72 ASN A N 1
ATOM 567 C CA . ASN A 1 72 ? -12.740 5.869 22.297 1.00 88.25 72 ASN A CA 1
ATOM 568 C C . ASN A 1 72 ? -12.949 4.880 21.140 1.00 88.25 72 ASN A C 1
ATOM 570 O O . ASN A 1 72 ? -12.537 5.132 20.008 1.00 88.25 72 ASN A O 1
ATOM 574 N N . THR A 1 73 ? -13.611 3.760 21.424 1.00 86.94 73 THR A N 1
ATOM 575 C CA . THR A 1 73 ? -13.806 2.647 20.482 1.00 86.94 73 THR A CA 1
ATOM 576 C C . THR A 1 73 ? -14.533 3.060 19.204 1.00 86.94 73 THR A C 1
ATOM 578 O O . THR A 1 73 ? -14.102 2.675 18.123 1.00 86.94 73 THR A O 1
ATOM 581 N N . ALA A 1 74 ? -15.563 3.907 19.294 1.00 89.25 74 ALA A N 1
ATOM 582 C CA . ALA A 1 74 ? -16.299 4.387 18.123 1.00 89.25 74 ALA A CA 1
ATOM 583 C C . ALA A 1 74 ? -15.416 5.249 17.204 1.00 89.25 74 ALA A C 1
ATOM 585 O O . ALA A 1 74 ? -15.462 5.125 15.981 1.00 89.25 74 ALA A O 1
ATOM 586 N N . GLN A 1 75 ? -14.564 6.098 17.784 1.00 91.06 75 GLN A N 1
ATOM 587 C CA . GLN A 1 75 ? -13.613 6.891 17.001 1.00 91.06 75 GLN A CA 1
ATOM 588 C C . GLN A 1 75 ? -12.484 6.022 16.429 1.00 91.06 75 GLN A C 1
ATOM 590 O O . GLN A 1 75 ? -12.041 6.248 15.306 1.00 91.06 75 GLN A O 1
ATOM 595 N N . ILE A 1 76 ? -12.034 4.999 17.162 1.00 89.06 76 ILE A N 1
ATOM 596 C CA . ILE A 1 76 ? -11.052 4.028 16.663 1.00 89.06 76 ILE A CA 1
ATOM 597 C C . ILE A 1 76 ? -11.616 3.274 15.450 1.00 89.06 76 ILE A C 1
ATOM 599 O O . ILE A 1 76 ? -10.921 3.140 14.445 1.00 89.06 76 ILE A O 1
ATOM 603 N N . GLU A 1 77 ? -12.880 2.849 15.486 1.00 89.94 77 GLU A N 1
ATOM 604 C CA . GLU A 1 77 ? -13.545 2.219 14.337 1.00 89.94 77 GLU A CA 1
ATOM 605 C C . GLU A 1 77 ? -13.583 3.149 13.112 1.00 89.94 77 GLU A C 1
ATOM 607 O O . GLU A 1 77 ? -13.264 2.717 12.001 1.00 89.94 77 GLU A O 1
ATOM 612 N N . GLN A 1 78 ? -13.872 4.442 13.301 1.00 92.06 78 GLN A N 1
ATOM 613 C CA . GLN A 1 78 ? -13.834 5.443 12.222 1.00 92.06 78 GLN A CA 1
ATOM 614 C C . GLN A 1 78 ? -12.428 5.622 11.628 1.00 92.06 78 GLN A C 1
ATOM 616 O O . GLN A 1 78 ? -12.275 5.746 10.407 1.00 92.06 78 GLN A O 1
ATOM 621 N N . ILE A 1 79 ? -11.388 5.597 12.467 1.00 92.25 79 ILE A N 1
ATOM 622 C CA . ILE A 1 79 ? -9.991 5.624 12.014 1.00 92.25 79 ILE A CA 1
ATOM 623 C C . ILE A 1 79 ? -9.675 4.384 11.171 1.00 92.25 79 ILE A C 1
ATOM 625 O O . ILE A 1 79 ? -9.085 4.516 10.098 1.00 92.25 79 ILE A O 1
ATOM 629 N N . ILE A 1 80 ? -10.107 3.192 11.594 1.00 91.88 80 ILE A N 1
ATOM 630 C CA . ILE A 1 80 ? -9.899 1.951 10.834 1.00 91.88 80 ILE A CA 1
ATOM 631 C C . ILE A 1 80 ? -10.621 1.990 9.480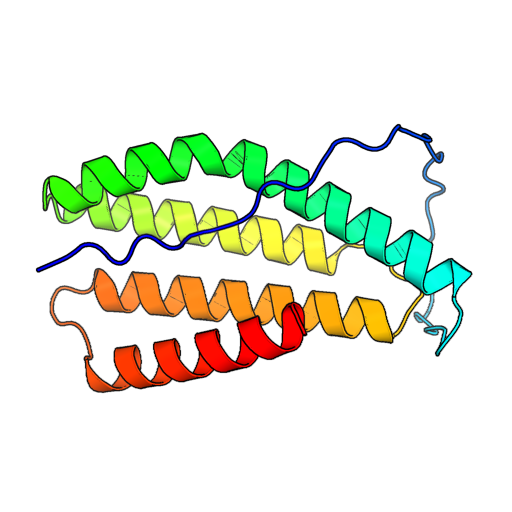 1.00 91.88 80 ILE A C 1
ATOM 633 O O . ILE A 1 80 ? -10.030 1.611 8.468 1.00 91.88 80 ILE A O 1
ATOM 637 N N . GLN A 1 81 ? -11.855 2.496 9.422 1.00 93.69 81 GLN A N 1
ATOM 638 C CA . GLN A 1 81 ? -12.586 2.671 8.160 1.00 93.69 81 GLN A CA 1
ATOM 639 C C . GLN A 1 81 ? -11.884 3.662 7.222 1.00 93.69 81 GLN A C 1
ATOM 641 O O . GLN A 1 81 ? -11.707 3.388 6.034 1.00 93.69 81 GLN A O 1
ATOM 646 N N . SER A 1 82 ? -11.421 4.790 7.760 1.00 92.88 82 SER A N 1
ATOM 647 C CA . SER A 1 82 ? -10.671 5.791 6.995 1.00 92.88 82 SER A CA 1
ATOM 648 C C . SER A 1 82 ? -9.358 5.216 6.458 1.00 92.88 82 SER A C 1
ATOM 650 O O . SER A 1 82 ? -8.978 5.451 5.309 1.00 92.88 82 SER A O 1
ATOM 652 N N . MET A 1 83 ? -8.671 4.406 7.264 1.00 92.88 83 MET A N 1
ATOM 653 C CA . MET A 1 83 ? -7.455 3.719 6.848 1.00 92.88 83 MET A CA 1
ATOM 654 C C . MET A 1 83 ? -7.732 2.675 5.759 1.00 92.88 83 MET A C 1
ATOM 656 O O . MET A 1 83 ? -6.973 2.602 4.795 1.00 92.88 83 MET A O 1
ATOM 660 N N . GLN A 1 84 ? -8.833 1.921 5.855 1.00 95.44 84 GLN A N 1
ATOM 661 C CA . GLN A 1 84 ? -9.269 0.990 4.809 1.00 95.44 84 GLN A CA 1
ATOM 662 C C . GLN A 1 84 ? -9.456 1.706 3.468 1.00 95.44 84 GLN A C 1
ATOM 664 O O . GLN A 1 84 ? -8.956 1.236 2.444 1.00 95.44 84 GLN A O 1
ATOM 669 N N . GLN A 1 85 ? -10.145 2.849 3.464 1.00 94.69 85 GLN A N 1
ATOM 670 C CA . GLN A 1 85 ? -10.365 3.642 2.253 1.00 94.69 85 GLN A CA 1
ATOM 671 C C . GLN A 1 85 ? -9.042 4.132 1.654 1.00 94.69 85 GLN A C 1
ATOM 673 O O . GLN A 1 85 ? -8.814 3.969 0.456 1.00 94.69 85 GLN A O 1
ATOM 678 N N . ARG A 1 86 ? -8.137 4.660 2.488 1.00 93.38 86 ARG A N 1
ATOM 679 C CA . ARG A 1 86 ? -6.811 5.131 2.056 1.00 93.38 86 ARG A CA 1
ATOM 680 C C . ARG A 1 86 ? -5.954 4.004 1.481 1.00 93.38 86 ARG A C 1
ATOM 682 O O . ARG A 1 86 ? -5.403 4.168 0.401 1.00 93.38 86 ARG A O 1
ATOM 689 N N . VAL A 1 87 ? -5.887 2.850 2.149 1.00 94.62 87 VAL A N 1
ATOM 690 C CA . VAL A 1 87 ? -5.150 1.672 1.655 1.00 94.62 87 VAL A CA 1
ATOM 691 C C . VAL A 1 87 ? -5.731 1.169 0.336 1.00 94.62 87 VAL A C 1
ATOM 693 O O . VAL A 1 87 ? -4.980 0.848 -0.581 1.00 94.62 87 VAL A O 1
ATOM 696 N N . THR A 1 88 ? -7.059 1.136 0.214 1.00 95.94 88 THR A N 1
ATOM 697 C CA . THR A 1 88 ? -7.736 0.711 -1.020 1.00 95.94 88 THR A CA 1
ATOM 698 C C . THR A 1 88 ? -7.410 1.658 -2.173 1.00 95.94 88 THR A C 1
ATOM 700 O O . THR A 1 88 ? -6.997 1.199 -3.235 1.00 95.94 88 THR A O 1
ATOM 703 N N . LYS A 1 89 ? -7.521 2.973 -1.944 1.00 95.56 89 LYS A N 1
ATOM 704 C CA . LYS A 1 89 ? -7.161 4.003 -2.925 1.00 95.56 89 LYS A CA 1
ATOM 705 C C . LYS A 1 89 ? -5.696 3.874 -3.348 1.00 95.56 89 LYS A C 1
ATOM 707 O O . LYS A 1 89 ? -5.412 3.814 -4.536 1.00 95.56 89 LYS A O 1
ATOM 712 N N . PHE A 1 90 ? -4.778 3.772 -2.391 1.00 95.75 90 PHE A N 1
ATOM 713 C CA . PHE A 1 90 ? -3.350 3.694 -2.687 1.00 95.75 90 PHE A CA 1
ATOM 714 C C . PHE A 1 90 ? -2.974 2.423 -3.456 1.00 95.75 90 PHE A C 1
ATOM 716 O O . PHE A 1 90 ? -2.189 2.472 -4.398 1.00 95.75 90 PHE A O 1
ATOM 723 N N . ASN A 1 91 ? -3.564 1.279 -3.102 1.00 96.88 91 ASN A N 1
ATOM 724 C CA . ASN A 1 91 ? -3.352 0.038 -3.844 1.00 96.88 91 ASN A CA 1
ATOM 725 C C . ASN A 1 91 ? -3.918 0.108 -5.266 1.00 96.88 91 ASN A C 1
ATOM 727 O O . ASN A 1 91 ? -3.327 -0.479 -6.168 1.00 96.88 91 ASN A O 1
ATOM 731 N N . TYR A 1 92 ? -5.021 0.829 -5.474 1.00 97.69 92 TYR A N 1
ATOM 732 C CA . TYR A 1 92 ? -5.542 1.097 -6.811 1.00 97.69 92 TYR A CA 1
ATOM 733 C C . TYR A 1 92 ? -4.570 1.966 -7.620 1.00 97.69 92 TYR A C 1
ATOM 735 O O . TYR A 1 92 ? -4.208 1.593 -8.730 1.00 97.69 92 TYR A O 1
ATOM 743 N N . GLU A 1 93 ? -4.072 3.065 -7.044 1.00 97.06 93 GLU A N 1
ATOM 744 C CA . GLU A 1 93 ? -3.076 3.930 -7.694 1.00 97.06 93 GLU A CA 1
ATOM 745 C C . GLU A 1 93 ? -1.782 3.176 -8.028 1.00 97.06 93 GLU A C 1
ATOM 747 O O . GLU A 1 93 ? -1.216 3.384 -9.095 1.00 97.06 93 GLU A O 1
ATOM 752 N N . LEU A 1 94 ? -1.328 2.273 -7.149 1.00 96.44 94 LEU A N 1
ATOM 753 C CA . LEU A 1 94 ? -0.195 1.384 -7.415 1.00 96.44 94 LEU A CA 1
ATOM 754 C C . LEU A 1 94 ? -0.485 0.456 -8.600 1.00 96.44 94 LEU A C 1
ATOM 756 O O . LEU A 1 94 ? 0.337 0.338 -9.511 1.00 96.44 94 LEU A O 1
ATOM 760 N N . GLN A 1 95 ? -1.643 -0.205 -8.594 1.00 96.38 95 GLN A N 1
ATOM 761 C CA . GLN A 1 95 ? -2.044 -1.152 -9.633 1.00 96.38 95 GLN A CA 1
ATOM 762 C C . GLN A 1 95 ? -2.179 -0.492 -11.013 1.00 96.38 95 GLN A C 1
ATOM 764 O O . GLN A 1 95 ? -1.856 -1.131 -12.014 1.00 96.38 95 GLN A O 1
ATOM 769 N N . ASP A 1 96 ? -2.618 0.765 -11.051 1.00 96.38 96 ASP A N 1
ATOM 770 C CA . ASP A 1 96 ? -2.816 1.556 -12.271 1.00 96.38 96 ASP A CA 1
ATOM 771 C C . ASP A 1 96 ? -1.504 2.102 -12.866 1.00 96.38 96 ASP A C 1
ATOM 773 O O . ASP A 1 96 ? -1.477 2.592 -13.993 1.00 96.38 96 ASP A O 1
ATOM 777 N N . LEU A 1 97 ? -0.378 1.992 -12.146 1.00 95.00 97 LEU A N 1
ATOM 778 C CA . LEU A 1 97 ? 0.914 2.417 -12.678 1.00 95.00 97 LEU A CA 1
ATOM 779 C C . LEU A 1 97 ? 1.288 1.640 -13.945 1.00 95.00 97 LEU A C 1
ATOM 781 O O . LEU A 1 97 ? 1.361 0.405 -13.956 1.00 95.00 97 LEU A O 1
ATOM 785 N N . LEU A 1 98 ? 1.632 2.395 -14.985 1.00 94.19 98 LEU A N 1
ATOM 786 C CA . LEU A 1 98 ? 2.258 1.877 -16.193 1.00 94.19 98 LEU A CA 1
ATOM 787 C C . LEU A 1 98 ? 3.749 1.659 -15.919 1.00 94.19 98 LEU A C 1
ATOM 789 O O . LEU A 1 98 ? 4.536 2.602 -15.966 1.00 94.19 98 LEU A O 1
ATOM 793 N N . LEU A 1 99 ? 4.104 0.418 -15.592 1.00 94.50 99 LEU A N 1
ATOM 794 C CA . LEU A 1 99 ? 5.478 -0.016 -15.344 1.00 94.50 99 LEU A CA 1
ATOM 795 C C . LEU A 1 99 ? 5.972 -0.873 -16.510 1.00 94.50 99 LEU A C 1
ATOM 797 O O . LEU A 1 99 ? 5.218 -1.671 -17.069 1.00 94.50 99 LEU A O 1
ATOM 801 N N . SER A 1 100 ? 7.245 -0.717 -16.846 1.00 96.06 100 SER A N 1
ATOM 802 C CA . SER A 1 100 ? 7.930 -1.429 -17.925 1.00 96.06 100 SER A CA 1
ATOM 803 C C . SER A 1 100 ? 8.841 -2.556 -17.419 1.00 96.06 100 SER A C 1
ATOM 805 O O . SER A 1 100 ? 9.119 -3.478 -18.175 1.00 96.06 100 SER A O 1
ATOM 807 N N . SER A 1 101 ? 9.305 -2.526 -16.168 1.00 96.75 101 SER A N 1
ATOM 808 C CA . SER A 1 101 ? 10.233 -3.486 -15.551 1.00 96.75 101 SER A CA 1
ATOM 809 C C . SER A 1 101 ? 9.503 -4.515 -14.685 1.00 96.75 101 SER A C 1
ATOM 811 O O . SER A 1 101 ? 8.721 -4.170 -13.793 1.00 96.75 101 SER A O 1
ATOM 813 N N . ALA A 1 102 ? 9.831 -5.795 -14.885 1.00 95.88 102 ALA A N 1
ATOM 814 C CA . ALA A 1 102 ? 9.319 -6.891 -14.061 1.00 95.88 102 ALA A CA 1
ATOM 815 C C . ALA A 1 102 ? 9.807 -6.810 -12.601 1.00 95.88 102 ALA A C 1
ATOM 817 O O . ALA A 1 102 ? 9.102 -7.193 -11.661 1.00 95.88 102 ALA A O 1
ATOM 818 N N . GLU A 1 103 ? 11.028 -6.316 -12.392 1.00 95.12 103 GLU A N 1
ATOM 819 C CA . GLU A 1 103 ? 11.615 -6.128 -11.067 1.00 95.12 103 GLU A CA 1
ATOM 820 C C . GLU A 1 103 ? 10.826 -5.087 -10.275 1.00 95.12 103 GLU A C 1
ATOM 822 O O . GLU A 1 103 ? 10.497 -5.305 -9.105 1.00 95.12 103 GLU A O 1
ATOM 827 N N . VAL A 1 104 ? 10.476 -3.973 -10.921 1.00 95.62 104 VAL A N 1
ATOM 828 C CA . VAL A 1 104 ? 9.734 -2.897 -10.268 1.00 95.62 104 VAL A CA 1
ATOM 829 C C . VAL A 1 104 ? 8.258 -3.252 -10.090 1.00 95.62 104 VAL A C 1
ATOM 831 O O . VAL A 1 104 ? 7.691 -2.943 -9.039 1.00 95.62 104 VAL A O 1
ATOM 834 N N . ASP A 1 105 ? 7.653 -4.008 -11.011 1.00 96.00 105 ASP A N 1
ATOM 835 C CA . ASP A 1 105 ? 6.337 -4.609 -10.768 1.00 96.00 105 ASP A CA 1
ATOM 836 C C . ASP A 1 105 ? 6.353 -5.530 -9.537 1.00 96.00 105 ASP A C 1
ATOM 838 O O . ASP A 1 105 ? 5.491 -5.434 -8.665 1.00 96.00 105 ASP A O 1
ATOM 842 N N . THR A 1 106 ? 7.392 -6.353 -9.375 1.00 95.19 106 THR A N 1
ATOM 843 C CA . THR A 1 106 ? 7.535 -7.195 -8.177 1.00 95.19 106 THR A CA 1
ATOM 844 C C . THR A 1 106 ? 7.586 -6.354 -6.892 1.00 95.19 106 THR A C 1
ATOM 846 O O . THR A 1 106 ? 7.022 -6.748 -5.865 1.00 95.19 106 THR A O 1
ATOM 849 N N . ILE A 1 107 ? 8.239 -5.187 -6.924 1.00 95.00 107 ILE A N 1
ATOM 850 C CA . ILE A 1 107 ? 8.249 -4.236 -5.802 1.00 95.00 107 ILE A CA 1
ATOM 851 C C . ILE A 1 107 ? 6.838 -3.692 -5.552 1.00 95.00 107 ILE A C 1
ATOM 853 O O . ILE A 1 107 ? 6.372 -3.748 -4.411 1.00 95.00 107 ILE A O 1
ATOM 857 N N . ARG A 1 108 ? 6.130 -3.246 -6.598 1.00 96.12 108 ARG A N 1
ATOM 858 C CA . ARG A 1 108 ? 4.727 -2.805 -6.517 1.00 96.12 108 ARG A CA 1
ATOM 859 C C . ARG A 1 108 ? 3.843 -3.854 -5.840 1.00 96.12 108 ARG A C 1
ATOM 861 O O . ARG A 1 108 ? 3.136 -3.525 -4.888 1.00 96.12 108 ARG A O 1
ATOM 868 N N . GLN A 1 109 ? 3.911 -5.112 -6.276 1.00 95.44 109 GLN A N 1
ATOM 869 C CA . GLN A 1 109 ? 3.095 -6.190 -5.706 1.00 95.44 109 GLN A CA 1
ATOM 870 C C . GLN A 1 109 ? 3.390 -6.395 -4.214 1.00 95.44 109 GLN A C 1
ATOM 872 O O . GLN A 1 109 ? 2.475 -6.521 -3.396 1.00 95.44 109 GLN A O 1
ATOM 877 N N . LYS A 1 110 ? 4.672 -6.356 -3.822 1.00 92.81 110 LYS A N 1
ATOM 878 C CA . LYS A 1 110 ? 5.069 -6.432 -2.407 1.00 92.81 110 LYS A CA 1
ATOM 879 C C . LYS A 1 110 ? 4.550 -5.242 -1.598 1.00 92.81 110 LYS A C 1
ATOM 881 O O . LYS A 1 110 ? 4.125 -5.449 -0.463 1.00 92.81 110 LYS A O 1
ATOM 886 N N . MET A 1 111 ? 4.559 -4.027 -2.152 1.00 93.56 111 MET A N 1
ATOM 887 C CA . MET A 1 111 ? 3.991 -2.842 -1.497 1.00 93.56 111 MET A CA 1
ATOM 888 C C . MET A 1 111 ? 2.487 -3.008 -1.264 1.00 93.56 111 MET A C 1
ATOM 890 O O . MET A 1 111 ? 2.027 -2.848 -0.135 1.00 93.56 111 MET A O 1
ATOM 894 N N . MET A 1 112 ? 1.733 -3.403 -2.294 1.00 95.56 112 MET A N 1
ATOM 895 C CA . MET A 1 112 ? 0.284 -3.612 -2.188 1.00 95.56 112 MET A CA 1
ATOM 896 C C . MET A 1 112 ? -0.066 -4.674 -1.144 1.00 95.56 112 MET A C 1
ATOM 898 O O . MET A 1 112 ? -0.954 -4.464 -0.310 1.00 95.56 112 MET A O 1
ATOM 902 N N . HIS A 1 113 ? 0.673 -5.786 -1.147 1.00 93.44 113 HIS A N 1
ATOM 903 C CA . HIS A 1 113 ? 0.510 -6.849 -0.164 1.00 93.44 113 HIS A CA 1
ATOM 904 C C . HIS A 1 113 ? 0.854 -6.377 1.257 1.00 93.44 113 HIS A C 1
ATOM 906 O O . HIS A 1 113 ? 0.106 -6.636 2.198 1.00 93.44 113 HIS A O 1
ATOM 912 N N . ASN A 1 114 ? 1.943 -5.622 1.425 1.00 91.19 114 ASN A N 1
ATOM 913 C CA . ASN A 1 114 ? 2.314 -5.044 2.715 1.00 91.19 114 ASN A CA 1
ATOM 914 C C . ASN A 1 114 ? 1.232 -4.092 3.256 1.00 91.19 114 ASN A C 1
ATOM 916 O O . ASN A 1 114 ? 0.938 -4.111 4.454 1.00 91.19 114 ASN A O 1
ATOM 920 N N . ASN A 1 115 ? 0.606 -3.294 2.387 1.00 93.44 115 ASN A N 1
ATOM 921 C CA . ASN A 1 115 ? -0.479 -2.389 2.769 1.00 93.44 115 ASN A CA 1
ATOM 922 C C . ASN A 1 115 ? -1.711 -3.163 3.262 1.00 93.44 115 ASN A C 1
ATOM 924 O O . ASN A 1 115 ? -2.288 -2.805 4.288 1.00 93.44 115 ASN A O 1
ATOM 928 N N . GLN A 1 116 ? -2.077 -4.257 2.582 1.00 94.62 116 GLN A N 1
ATOM 929 C CA . GLN A 1 116 ? -3.170 -5.143 3.002 1.00 94.62 116 GLN A CA 1
ATOM 930 C C . GLN A 1 116 ? -2.892 -5.792 4.363 1.00 94.62 116 GLN A C 1
ATOM 932 O O . GLN A 1 116 ? -3.749 -5.762 5.241 1.00 94.62 116 GLN A O 1
ATOM 937 N N . LEU A 1 117 ? -1.683 -6.323 4.573 1.00 91.31 117 LEU A N 1
ATOM 938 C CA . LEU A 1 117 ? -1.310 -6.934 5.854 1.00 91.31 117 LEU A CA 1
ATOM 939 C C . LEU A 1 117 ? -1.266 -5.912 6.999 1.00 91.31 117 LEU A C 1
ATOM 941 O O . LEU A 1 117 ? -1.634 -6.229 8.128 1.00 91.31 117 LEU A O 1
ATOM 945 N N . SER A 1 118 ? -0.824 -4.683 6.720 1.00 89.94 118 SER A N 1
ATOM 946 C CA . SER A 1 118 ? -0.792 -3.600 7.713 1.00 89.94 118 SER A CA 1
ATOM 947 C C . SER A 1 118 ? -2.205 -3.177 8.122 1.00 89.94 118 SER A C 1
ATOM 949 O O . SER A 1 118 ? -2.473 -2.947 9.301 1.00 89.94 118 SER A O 1
ATOM 951 N N . LEU A 1 119 ? -3.120 -3.130 7.154 1.00 92.75 119 LEU A N 1
ATOM 952 C CA . LEU A 1 119 ? -4.538 -2.880 7.377 1.00 92.75 119 LEU A CA 1
ATOM 953 C C . LEU A 1 119 ? -5.194 -3.988 8.209 1.00 92.75 119 LEU A C 1
ATOM 955 O O . LEU A 1 119 ? -5.872 -3.687 9.190 1.00 92.75 119 LEU A O 1
ATOM 959 N N . GLU A 1 120 ? -4.941 -5.252 7.869 1.00 92.50 120 GLU A N 1
ATOM 960 C CA . GLU A 1 120 ? -5.443 -6.401 8.628 1.00 92.50 120 GLU A CA 1
ATOM 961 C C . GLU A 1 120 ? -4.921 -6.392 10.071 1.00 92.50 120 GLU A C 1
ATOM 963 O O . GLU A 1 120 ? -5.680 -6.604 11.018 1.00 92.50 120 GLU A O 1
ATOM 968 N N . LEU A 1 121 ? -3.632 -6.090 10.261 1.00 88.62 121 LEU A N 1
ATOM 969 C CA . LEU A 1 121 ? -3.038 -5.977 11.590 1.00 88.62 121 LEU A CA 1
ATOM 970 C C . LEU A 1 121 ? -3.741 -4.904 12.430 1.00 88.62 121 LEU A C 1
ATOM 972 O O . LEU A 1 121 ? -4.038 -5.136 13.602 1.00 88.62 121 LEU A O 1
ATOM 976 N N . ALA A 1 122 ? -4.016 -3.741 11.847 1.00 88.75 122 ALA A N 1
ATOM 977 C CA . ALA A 1 122 ? -4.696 -2.663 12.550 1.00 88.75 122 ALA A CA 1
ATOM 978 C C . ALA A 1 122 ? -6.160 -3.003 12.869 1.00 88.75 122 ALA A C 1
ATOM 980 O O . ALA A 1 122 ? -6.619 -2.712 13.970 1.00 88.75 122 ALA A O 1
ATOM 981 N N . GLN A 1 123 ? -6.875 -3.666 11.954 1.00 90.44 123 GLN A N 1
ATOM 982 C CA . GLN A 1 123 ? -8.238 -4.154 12.193 1.00 90.44 123 GLN A CA 1
ATOM 983 C C . GLN A 1 123 ? -8.284 -5.146 13.360 1.00 90.44 123 GLN A C 1
ATOM 985 O O . GLN A 1 123 ? -9.128 -5.023 14.244 1.00 90.44 123 GLN A O 1
ATOM 990 N N . LEU A 1 124 ? -7.343 -6.094 13.406 1.00 88.12 124 LEU A N 1
ATOM 991 C CA . LEU A 1 124 ? -7.238 -7.053 14.508 1.00 88.12 124 LEU A CA 1
ATOM 992 C C . LEU A 1 124 ? -6.847 -6.383 15.826 1.00 88.12 124 LEU A C 1
ATOM 994 O O . LEU A 1 124 ? -7.359 -6.764 16.875 1.00 88.12 124 LEU A O 1
ATOM 998 N N . GLY A 1 125 ? -5.957 -5.390 15.781 1.00 84.62 125 GLY A N 1
ATOM 999 C CA . GLY A 1 125 ? -5.555 -4.622 16.959 1.00 84.62 125 GLY A CA 1
ATOM 1000 C C . GLY A 1 125 ? -6.678 -3.753 17.533 1.00 84.62 125 GLY A C 1
ATOM 1001 O O . GLY A 1 125 ? -6.716 -3.540 18.741 1.00 84.62 125 GLY A O 1
ATOM 1002 N N . ALA A 1 126 ? -7.593 -3.279 16.685 1.00 84.31 126 ALA A N 1
ATOM 1003 C CA . ALA A 1 126 ? -8.756 -2.484 17.077 1.00 84.31 126 ALA A CA 1
ATOM 1004 C C . ALA A 1 126 ? -9.985 -3.329 17.462 1.00 84.31 126 ALA A C 1
ATOM 1006 O O . ALA A 1 126 ? -10.967 -2.786 17.965 1.00 84.31 126 ALA A O 1
ATOM 1007 N N . ALA A 1 127 ? -9.959 -4.643 17.224 1.00 83.69 127 ALA A N 1
ATOM 1008 C CA . ALA A 1 127 ? -11.073 -5.521 17.550 1.00 83.69 127 ALA A CA 1
ATOM 1009 C C . ALA A 1 127 ? -11.324 -5.572 19.067 1.00 83.69 127 ALA A C 1
ATOM 1011 O O . ALA A 1 127 ? -10.388 -5.599 19.864 1.00 83.69 127 ALA A O 1
ATOM 1012 N N . GLN A 1 128 ? -12.594 -5.690 19.475 1.00 78.00 128 GLN A N 1
ATOM 1013 C CA . GLN A 1 128 ? -12.971 -5.817 20.895 1.00 78.00 128 GLN A CA 1
ATOM 1014 C C . GLN A 1 128 ? -12.280 -7.000 21.595 1.00 78.0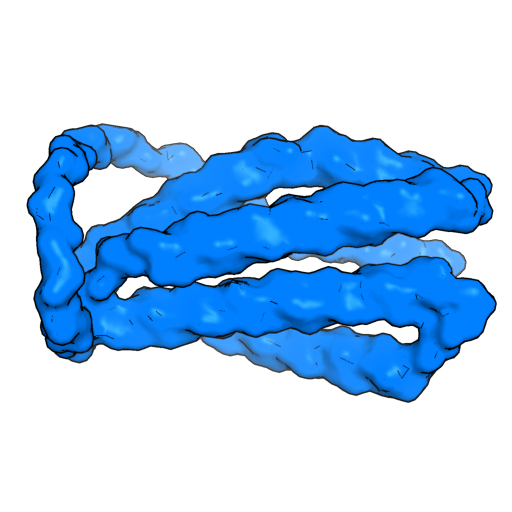0 128 GLN A C 1
ATOM 1016 O O . GLN A 1 128 ? -12.029 -6.959 22.799 1.00 78.00 128 GLN A O 1
ATOM 1021 N N . ARG A 1 129 ? -11.984 -8.066 20.843 1.00 81.88 129 ARG A N 1
ATOM 1022 C CA . ARG A 1 129 ? -11.196 -9.219 21.292 1.00 81.88 129 ARG A CA 1
ATOM 1023 C C . ARG A 1 129 ? -10.090 -9.498 20.272 1.00 81.88 129 ARG A C 1
ATOM 1025 O O . ARG A 1 129 ? -10.344 -10.209 19.300 1.00 81.88 129 ARG A O 1
ATOM 1032 N N . PRO A 1 130 ? -8.888 -8.933 20.464 1.00 82.25 130 PRO A N 1
ATOM 1033 C CA . PRO A 1 130 ? -7.777 -9.131 19.542 1.00 82.25 130 PRO A CA 1
ATOM 1034 C C . PRO A 1 130 ? -7.316 -10.593 19.504 1.00 82.25 130 PRO A C 1
ATOM 1036 O O . PRO A 1 130 ? -7.041 -11.199 20.542 1.00 82.25 130 PRO A O 1
ATOM 1039 N N . ASP A 1 131 ? -7.175 -11.154 18.302 1.00 86.75 131 ASP A N 1
ATOM 1040 C CA . ASP A 1 131 ? -6.529 -12.455 18.108 1.00 86.75 131 ASP A CA 1
ATOM 1041 C C . ASP A 1 131 ? -5.007 -12.279 18.173 1.00 86.75 131 ASP A C 1
ATOM 1043 O O . ASP A 1 131 ? -4.338 -11.951 1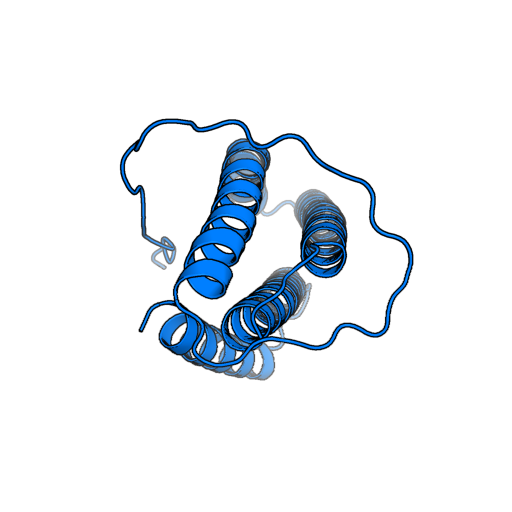7.188 1.00 86.75 131 ASP A O 1
ATOM 1047 N N . MET A 1 132 ? -4.452 -12.495 19.364 1.00 87.88 132 MET A N 1
ATOM 1048 C CA . MET A 1 132 ? -3.023 -12.314 19.614 1.00 87.88 132 MET A CA 1
ATOM 1049 C C . MET A 1 132 ? -2.142 -13.272 18.806 1.00 87.88 132 MET A C 1
ATOM 1051 O O . MET A 1 132 ? -1.026 -12.899 18.438 1.00 87.88 132 MET A O 1
ATOM 1055 N N . PHE A 1 133 ? -2.617 -14.481 18.492 1.00 89.12 133 PHE A N 1
ATOM 1056 C CA . PHE A 1 133 ? -1.856 -15.419 17.667 1.00 89.12 133 PHE A CA 1
ATOM 1057 C C . PHE A 1 133 ? -1.743 -14.895 16.235 1.00 89.12 133 PHE A C 1
ATOM 1059 O O . PHE A 1 133 ? -0.642 -14.821 15.678 1.00 89.12 133 PHE A O 1
ATOM 1066 N N . LYS A 1 134 ? -2.872 -14.467 15.663 1.00 87.81 134 LYS A N 1
ATOM 1067 C CA . LYS A 1 134 ? -2.924 -13.907 14.313 1.00 87.81 134 LYS A CA 1
ATOM 1068 C C . LYS A 1 134 ? -2.133 -12.602 14.206 1.00 87.81 134 LYS A C 1
ATOM 1070 O O . LYS A 1 134 ? -1.373 -12.430 13.255 1.00 87.81 134 LYS A O 1
ATOM 1075 N N . ILE A 1 135 ? -2.212 -11.735 15.216 1.00 85.94 135 ILE A N 1
ATOM 1076 C CA . ILE A 1 135 ? -1.406 -10.507 15.314 1.00 85.94 135 ILE A CA 1
ATOM 1077 C C . ILE A 1 135 ? 0.095 -10.820 15.269 1.00 85.94 135 ILE A C 1
ATOM 1079 O O . ILE A 1 135 ? 0.822 -10.230 14.470 1.00 85.94 135 ILE A O 1
ATOM 1083 N N . LEU A 1 136 ? 0.573 -11.775 16.075 1.00 87.94 136 LEU A N 1
ATOM 1084 C CA . LEU A 1 136 ? 1.994 -12.144 16.105 1.00 87.94 136 LEU A CA 1
ATOM 1085 C C . LEU A 1 136 ? 2.471 -12.743 14.773 1.00 87.94 136 LEU A C 1
ATOM 1087 O O . LEU A 1 136 ? 3.594 -12.473 14.339 1.00 87.94 136 LEU A O 1
ATOM 1091 N N . GLN A 1 137 ? 1.637 -13.547 14.111 1.00 89.75 137 GLN A N 1
ATOM 1092 C CA . GLN A 1 137 ? 1.926 -14.079 12.774 1.00 89.75 137 GLN A CA 1
ATOM 1093 C C . GLN A 1 137 ? 2.039 -12.956 11.736 1.00 89.75 137 GLN A C 1
ATOM 1095 O O . GLN A 1 137 ? 3.026 -12.889 10.999 1.00 89.75 137 GLN A O 1
ATOM 1100 N N . LEU A 1 138 ? 1.082 -12.026 11.723 1.00 87.69 138 LEU A N 1
ATOM 1101 C CA . LEU A 1 138 ? 1.085 -10.886 10.806 1.00 87.69 138 LEU A CA 1
ATOM 1102 C C . LEU A 1 138 ? 2.291 -9.974 11.028 1.00 87.69 138 LEU A C 1
ATOM 1104 O O . LEU A 1 138 ? 2.959 -9.602 10.066 1.00 87.69 138 LEU A O 1
ATOM 1108 N N . GLN A 1 139 ? 2.652 -9.691 12.281 1.00 84.56 139 GLN A N 1
ATOM 1109 C CA . GLN A 1 139 ? 3.859 -8.926 12.606 1.00 84.56 139 GLN A CA 1
ATOM 1110 C C . GLN A 1 139 ? 5.134 -9.597 12.074 1.00 84.56 139 GLN A C 1
ATOM 1112 O O . GLN A 1 139 ? 6.030 -8.918 11.568 1.00 84.56 139 GLN A O 1
ATOM 1117 N N . LYS A 1 140 ? 5.239 -10.930 12.144 1.00 88.31 140 LYS A N 1
ATOM 1118 C CA . LYS A 1 140 ? 6.373 -11.666 11.558 1.00 88.31 140 LYS A CA 1
ATOM 1119 C C . LYS A 1 140 ? 6.393 -11.558 10.032 1.00 88.31 140 LYS A C 1
ATOM 1121 O O . LYS A 1 140 ? 7.464 -11.349 9.458 1.00 88.31 140 LYS A O 1
ATOM 1126 N N . ASN A 1 141 ? 5.235 -11.673 9.385 1.00 83.94 141 ASN A N 1
ATOM 1127 C CA . ASN A 1 141 ? 5.115 -11.569 7.931 1.00 83.94 141 ASN A CA 1
ATOM 1128 C C . ASN A 1 141 ? 5.474 -10.167 7.429 1.00 83.94 141 ASN A C 1
ATOM 1130 O O . ASN A 1 141 ? 6.301 -10.050 6.525 1.00 83.94 141 ASN A O 1
ATOM 1134 N N . LEU A 1 142 ? 4.952 -9.120 8.072 1.00 82.69 142 LEU A N 1
ATOM 1135 C CA . LEU A 1 142 ? 5.292 -7.726 7.780 1.00 82.69 142 LEU A CA 1
ATOM 1136 C C . LEU A 1 142 ? 6.796 -7.478 7.918 1.00 82.69 142 LEU A C 1
ATOM 1138 O O . LEU A 1 142 ? 7.427 -6.993 6.987 1.00 82.69 142 LEU A O 1
ATOM 1142 N N . ASN A 1 143 ? 7.414 -7.913 9.021 1.00 83.06 143 ASN A N 1
ATOM 1143 C CA . ASN A 1 143 ? 8.862 -7.774 9.206 1.00 83.06 143 ASN A CA 1
ATOM 1144 C C . ASN A 1 143 ? 9.676 -8.473 8.106 1.00 83.06 143 ASN A C 1
ATOM 1146 O O . ASN A 1 143 ? 10.719 -7.973 7.685 1.00 83.06 143 ASN A O 1
ATOM 1150 N N . ARG A 1 144 ? 9.220 -9.638 7.631 1.00 84.06 144 ARG A N 1
ATOM 1151 C CA . ARG A 1 144 ? 9.872 -10.359 6.531 1.00 84.06 144 ARG A CA 1
ATOM 1152 C C . ARG A 1 144 ? 9.733 -9.610 5.207 1.00 84.06 144 ARG A C 1
ATOM 1154 O O . ARG A 1 144 ? 10.699 -9.557 4.450 1.00 84.06 144 ARG A O 1
ATOM 1161 N N . ILE A 1 145 ? 8.550 -9.072 4.922 1.00 80.81 145 ILE A N 1
ATOM 1162 C CA . ILE A 1 145 ? 8.264 -8.342 3.684 1.00 80.81 145 ILE A CA 1
ATOM 1163 C C . ILE A 1 145 ? 9.031 -7.021 3.657 1.00 80.81 145 ILE A C 1
ATOM 1165 O O . ILE A 1 145 ? 9.748 -6.783 2.690 1.00 80.81 145 ILE A O 1
ATOM 1169 N N . SER A 1 146 ? 8.991 -6.238 4.739 1.00 74.56 146 SER A N 1
ATOM 1170 C CA . SER A 1 146 ? 9.750 -4.988 4.861 1.00 74.56 146 SER A CA 1
ATOM 1171 C C . SER A 1 146 ? 11.244 -5.212 4.659 1.00 74.56 146 SER A C 1
ATOM 1173 O O . SER A 1 146 ? 11.865 -4.502 3.876 1.00 74.56 146 SER A O 1
ATOM 1175 N N . LYS A 1 147 ? 11.830 -6.253 5.272 1.00 76.81 147 LYS A N 1
ATOM 1176 C CA . LYS A 1 147 ? 13.243 -6.587 5.035 1.00 76.81 147 LYS A CA 1
ATOM 1177 C C . LYS A 1 147 ? 13.541 -6.803 3.554 1.00 76.81 147 LYS A C 1
ATOM 1179 O O . LYS A 1 147 ? 14.512 -6.254 3.080 1.00 76.81 147 LYS A O 1
ATOM 1184 N N . LYS A 1 148 ? 12.686 -7.529 2.828 1.00 74.00 148 LYS A N 1
ATOM 1185 C CA . LYS A 1 148 ? 12.851 -7.814 1.389 1.00 74.00 148 LYS A CA 1
ATOM 1186 C C . LYS A 1 148 ? 12.535 -6.637 0.454 1.00 74.00 148 LYS A C 1
ATOM 1188 O O . LYS A 1 148 ? 12.727 -6.779 -0.752 1.00 74.00 148 LYS A O 1
ATOM 1193 N N . LEU A 1 149 ? 11.934 -5.565 0.965 1.00 64.44 149 LEU A N 1
ATOM 1194 C CA . LEU A 1 149 ? 11.640 -4.332 0.225 1.00 64.44 149 LEU A CA 1
ATOM 1195 C C . LEU A 1 149 ? 12.785 -3.320 0.339 1.00 64.44 149 LEU A C 1
ATOM 1197 O O . LEU A 1 149 ? 12.984 -2.536 -0.581 1.00 64.44 149 LEU A O 1
ATOM 1201 N N . PHE A 1 150 ? 13.518 -3.345 1.456 1.00 56.81 150 PHE A N 1
ATOM 1202 C CA . PHE A 1 150 ? 14.577 -2.384 1.781 1.00 56.81 150 PHE A CA 1
ATOM 1203 C C . PHE A 1 150 ? 15.988 -3.003 1.845 1.00 56.81 150 PHE A C 1
ATOM 1205 O O . PHE A 1 150 ? 16.924 -2.314 2.249 1.00 56.81 150 PHE A O 1
ATOM 1212 N N . SER A 1 151 ? 16.139 -4.286 1.492 1.00 46.81 151 SER A N 1
ATOM 1213 C CA . SER A 1 151 ? 17.421 -4.991 1.305 1.00 46.81 151 SER A CA 1
ATOM 1214 C C . SER A 1 151 ? 17.725 -5.167 -0.172 1.00 46.81 151 SER A C 1
ATOM 1216 O O . SER A 1 151 ? 18.889 -4.949 -0.553 1.00 46.81 151 SER A O 1
#

pLDDT: mean 80.86, std 19.32, range [25.02, 97.69]